Protein AF-G5ACZ1-F1 (afdb_monomer_lite)

Sequence (85 aa):
MHKYETYLGAINALQTQWSGAFAMPVGACIESKTKRMIARYEFNQLPGAIPEEQWVAYFLQAKAPSHVAYTSVDEAMKALRMRTR

Radius of gyration: 20.29 Å; chains: 1; bounding box: 43×19×68 Å

Secondary structure (DSSP, 8-state):
-HHHHHHHHHHHHT--SS--PPPPPHHHHS-HHHHHHHHHHTS-S-TTTS-HHHHHHHHHHTTS-----HHHHHHHHHH------

Organism: Phytophthora sojae (strain P6497) (NCBI:txid1094619)

Structure (mmCIF, N/CA/C/O backbone):
data_AF-G5ACZ1-F1
#
_entry.id   AF-G5ACZ1-F1
#
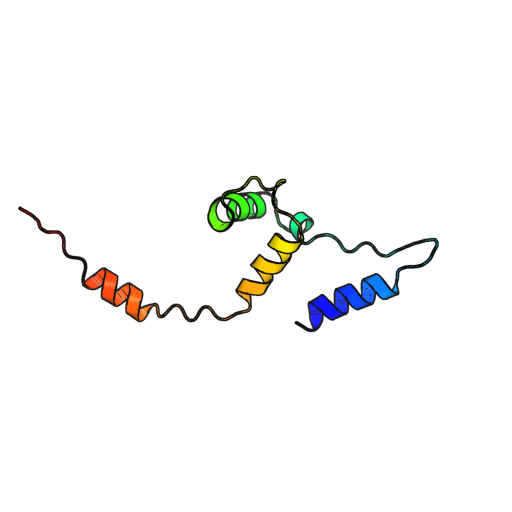loop_
_atom_site.group_PDB
_atom_site.id
_atom_site.type_symbol
_atom_site.label_atom_id
_atom_site.label_alt_id
_atom_site.label_comp_id
_atom_site.label_asym_id
_atom_site.label_entity_id
_atom_site.label_seq_id
_atom_site.pdbx_PDB_ins_code
_atom_site.Cartn_x
_atom_site.Cartn_y
_atom_site.Cartn_z
_atom_site.occupancy
_atom_site.B_iso_or_equiv
_atom_site.auth_seq_id
_atom_site.auth_comp_id
_atom_site.auth_asym_id
_atom_site.auth_atom_id
_atom_site.pdbx_PDB_model_num
ATOM 1 N N . MET A 1 1 ? 8.843 -5.340 9.599 1.00 58.19 1 MET A N 1
ATOM 2 C CA . MET A 1 1 ? 7.530 -5.928 9.933 1.00 58.19 1 MET A CA 1
ATOM 3 C C . MET A 1 1 ? 6.984 -5.336 11.223 1.00 58.19 1 MET A C 1
ATOM 5 O O . MET A 1 1 ? 5.971 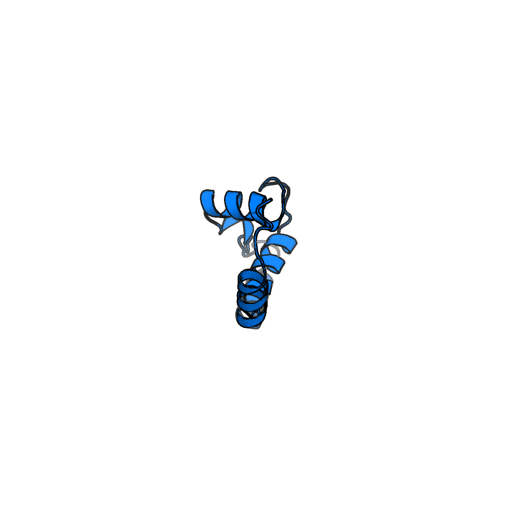-4.654 11.155 1.00 58.19 1 MET A O 1
ATOM 9 N N . HIS A 1 2 ? 7.766 -5.378 12.309 1.00 66.75 2 HIS A N 1
ATOM 10 C CA . HIS A 1 2 ? 7.372 -4.935 13.652 1.00 66.75 2 HIS A CA 1
ATOM 11 C C . HIS A 1 2 ? 6.541 -3.640 13.734 1.00 66.75 2 HIS A C 1
ATOM 13 O O . HIS A 1 2 ? 5.438 -3.679 14.235 1.00 66.75 2 HIS A O 1
ATOM 19 N N . LYS A 1 3 ? 6.975 -2.502 13.169 1.00 73.44 3 LYS A N 1
ATOM 20 C CA . LYS A 1 3 ? 6.257 -1.221 13.369 1.00 73.44 3 LYS A CA 1
ATOM 21 C C . LYS A 1 3 ? 4.806 -1.182 12.848 1.00 73.44 3 LYS A C 1
ATOM 23 O O . LYS A 1 3 ? 3.974 -0.557 13.492 1.00 73.44 3 LYS A O 1
ATOM 28 N N . TYR A 1 4 ? 4.502 -1.810 11.706 1.00 73.50 4 TYR A N 1
ATOM 29 C CA . TYR A 1 4 ? 3.132 -1.814 11.155 1.00 73.50 4 TYR A CA 1
ATOM 30 C C . TYR A 1 4 ? 2.235 -2.799 11.913 1.00 73.50 4 TYR A C 1
ATOM 32 O O . TYR A 1 4 ? 1.109 -2.471 12.264 1.00 73.50 4 TYR A O 1
ATOM 40 N N . GLU A 1 5 ? 2.775 -3.968 12.253 1.00 76.94 5 GLU A N 1
ATOM 41 C CA . GLU A 1 5 ? 2.085 -4.969 13.073 1.00 76.94 5 GLU A CA 1
ATOM 42 C C . GLU A 1 5 ? 1.848 -4.463 14.503 1.00 76.94 5 GLU A C 1
ATOM 44 O O . GLU A 1 5 ? 0.767 -4.647 15.048 1.00 76.94 5 GLU A O 1
ATOM 49 N N . THR A 1 6 ? 2.813 -3.754 15.093 1.00 80.31 6 THR A N 1
ATOM 50 C CA . THR A 1 6 ? 2.677 -3.087 16.395 1.00 80.31 6 THR A CA 1
ATOM 51 C C . THR A 1 6 ? 1.641 -1.967 16.340 1.00 80.31 6 THR A C 1
ATOM 53 O O . THR A 1 6 ? 0.867 -1.825 17.280 1.00 80.31 6 THR A O 1
ATOM 56 N N . TYR A 1 7 ? 1.586 -1.194 15.248 1.00 78.56 7 TYR A N 1
ATOM 57 C CA . TYR A 1 7 ? 0.549 -0.178 15.048 1.00 78.56 7 TYR A CA 1
ATOM 58 C C . TYR A 1 7 ? -0.848 -0.808 14.993 1.00 78.56 7 TYR A C 1
ATOM 60 O O . TYR A 1 7 ? -1.734 -0.380 15.730 1.00 78.56 7 TYR A O 1
ATOM 68 N N . LEU A 1 8 ? -1.030 -1.863 14.193 1.00 79.75 8 LEU A N 1
ATOM 69 C CA . LEU A 1 8 ? -2.296 -2.598 14.134 1.00 79.75 8 LEU A CA 1
ATOM 70 C C . LEU A 1 8 ? -2.651 -3.235 15.483 1.00 79.75 8 LEU A C 1
ATOM 72 O O . LEU A 1 8 ? -3.796 -3.152 15.915 1.00 79.75 8 LEU A O 1
ATOM 76 N N . GLY A 1 9 ? -1.671 -3.814 16.179 1.00 79.69 9 GLY A N 1
ATOM 77 C CA . GLY A 1 9 ? -1.852 -4.369 17.518 1.00 79.69 9 GLY A CA 1
ATOM 78 C C . GLY A 1 9 ? -2.296 -3.317 18.536 1.00 79.69 9 GLY A C 1
ATOM 79 O O . GLY A 1 9 ? -3.216 -3.567 19.309 1.00 79.69 9 GLY A O 1
ATOM 80 N N . ALA A 1 10 ? -1.706 -2.120 18.498 1.00 81.00 10 ALA A N 1
ATOM 81 C CA . ALA A 1 10 ? -2.091 -1.009 19.363 1.00 81.00 10 ALA A CA 1
ATOM 82 C C . ALA A 1 10 ? -3.501 -0.484 19.047 1.00 81.00 10 ALA A C 1
ATOM 84 O O . ALA A 1 10 ? -4.278 -0.248 19.967 1.00 81.00 10 ALA A O 1
ATOM 85 N N . ILE A 1 11 ? -3.858 -0.346 17.765 1.00 81.19 11 ILE A N 1
ATOM 86 C CA . ILE A 1 11 ? -5.212 0.052 17.342 1.00 81.19 11 ILE A CA 1
ATOM 87 C C . ILE A 1 11 ? -6.244 -0.977 17.822 1.00 81.19 11 ILE A C 1
ATOM 89 O O . ILE A 1 11 ? -7.262 -0.606 18.403 1.00 81.19 11 ILE A O 1
ATOM 93 N N . ASN A 1 12 ? -5.968 -2.266 17.619 1.00 80.88 12 ASN A N 1
ATOM 94 C CA . ASN A 1 12 ? -6.864 -3.345 18.031 1.00 80.88 12 ASN A CA 1
ATOM 95 C C . ASN A 1 12 ? -7.020 -3.409 19.557 1.00 80.88 12 ASN A C 1
ATOM 97 O O . ASN A 1 12 ? -8.115 -3.666 20.044 1.00 80.88 12 ASN A O 1
ATOM 101 N N . ALA A 1 13 ? -5.964 -3.112 20.319 1.00 81.19 13 ALA A N 1
ATOM 102 C CA . ALA A 1 13 ? -6.028 -3.029 21.779 1.00 81.19 13 ALA A CA 1
ATOM 103 C C . ALA A 1 13 ? -6.890 -1.857 22.291 1.00 81.19 13 ALA A C 1
ATOM 105 O O . ALA A 1 13 ? -7.373 -1.901 23.420 1.00 81.19 13 ALA A O 1
ATOM 106 N N . LEU A 1 14 ? -7.102 -0.821 21.472 1.00 80.44 14 LEU A N 1
ATOM 107 C CA . LEU A 1 14 ? -7.980 0.315 21.773 1.00 80.44 14 LEU A CA 1
ATOM 108 C C . LEU A 1 14 ? -9.447 0.059 21.383 1.00 80.44 14 LEU A C 1
ATOM 110 O O . LEU A 1 14 ? -10.283 0.950 21.544 1.00 80.44 14 LEU A O 1
ATOM 114 N N . GLN A 1 15 ? -9.782 -1.123 20.858 1.00 80.06 15 GLN A N 1
ATOM 115 C CA . GLN A 1 15 ? -11.170 -1.493 20.596 1.00 80.06 15 GLN A CA 1
ATOM 116 C C . GLN A 1 15 ? -11.890 -1.813 21.907 1.00 80.06 15 GLN A C 1
ATOM 118 O O . GLN A 1 15 ? -11.526 -2.728 22.642 1.00 80.06 15 GLN A O 1
ATOM 123 N N . THR A 1 16 ? -12.947 -1.061 22.192 1.00 77.38 16 THR A N 1
ATOM 124 C CA . THR A 1 16 ? -13.868 -1.306 23.305 1.00 77.38 16 THR A CA 1
ATOM 125 C C . THR A 1 16 ? -15.272 -1.563 22.764 1.00 77.38 16 THR A C 1
ATOM 127 O O . THR A 1 16 ? -15.564 -1.285 21.602 1.00 77.38 16 THR A O 1
ATOM 130 N N . GLN A 1 17 ? -16.177 -2.048 23.616 1.00 74.19 17 GLN A N 1
ATOM 131 C CA . GLN A 1 17 ? -17.579 -2.293 23.249 1.00 74.19 17 GLN A CA 1
ATOM 132 C C . GLN A 1 17 ? -18.348 -1.031 22.808 1.00 74.19 17 GLN A C 1
ATOM 134 O O . GLN A 1 17 ? -19.400 -1.154 22.190 1.00 74.19 17 GLN A O 1
ATOM 139 N N . TRP A 1 18 ? -17.836 0.168 23.109 1.00 70.31 18 TRP A N 1
ATOM 140 C CA . TRP A 1 18 ? -18.539 1.445 22.913 1.00 70.31 18 TRP A CA 1
ATOM 141 C C . TRP A 1 18 ? -17.794 2.426 22.001 1.00 70.31 18 TRP A C 1
ATOM 143 O O . TRP A 1 18 ? -18.359 3.423 21.561 1.00 70.31 18 TRP A O 1
ATOM 153 N N . SER A 1 19 ? -16.513 2.170 21.742 1.00 66.62 19 SER A N 1
ATOM 154 C CA . SER A 1 19 ? -15.623 3.029 20.964 1.00 66.62 19 SER A CA 1
ATOM 155 C C . SER A 1 19 ? -14.426 2.213 20.492 1.00 66.62 19 SER A C 1
ATOM 157 O O . SER A 1 19 ? -13.864 1.437 21.264 1.00 66.62 19 SER A O 1
ATOM 159 N N . GLY A 1 20 ? -14.022 2.386 19.238 1.00 71.62 20 GLY A N 1
ATOM 160 C CA . GLY A 1 20 ? -12.843 1.733 18.686 1.00 71.62 20 GLY A CA 1
ATOM 161 C C . GLY A 1 20 ? -11.969 2.732 17.954 1.00 71.62 20 GLY A C 1
ATOM 162 O O . GLY A 1 20 ? -12.464 3.595 17.229 1.00 71.62 20 GLY A O 1
ATOM 163 N N . ALA A 1 21 ? -10.656 2.602 18.129 1.00 75.44 21 ALA A N 1
ATOM 164 C CA . ALA A 1 21 ? -9.717 3.300 17.271 1.00 75.44 21 ALA A CA 1
ATOM 165 C C . ALA A 1 21 ? -9.855 2.764 15.836 1.00 75.44 21 ALA A C 1
ATOM 167 O O . ALA A 1 21 ? -9.807 1.557 15.598 1.00 75.44 21 ALA A O 1
ATOM 168 N N . PHE A 1 22 ? -10.042 3.669 14.877 1.00 75.88 22 PHE A N 1
ATOM 169 C CA . PHE A 1 22 ? -10.106 3.329 13.460 1.00 75.88 22 PHE A CA 1
ATOM 170 C C . PHE A 1 22 ? -8.706 3.420 12.851 1.00 75.88 22 PHE A C 1
ATOM 172 O O . PHE A 1 22 ? -8.107 4.498 12.815 1.00 75.88 22 PHE A O 1
ATOM 179 N N . ALA A 1 23 ? -8.182 2.296 12.360 1.00 79.88 23 ALA A N 1
ATOM 180 C CA . ALA A 1 23 ? -7.004 2.319 11.502 1.00 79.88 23 ALA A CA 1
ATOM 181 C C . ALA A 1 23 ? -7.412 2.851 10.128 1.00 79.88 23 ALA A C 1
ATOM 183 O O . ALA A 1 23 ? -8.249 2.259 9.447 1.00 79.88 23 ALA A O 1
ATOM 184 N N . MET A 1 24 ? -6.807 3.963 9.713 1.00 85.25 24 MET A N 1
ATOM 185 C CA . MET A 1 24 ? -7.030 4.480 8.371 1.00 85.25 24 MET A CA 1
ATOM 186 C C . MET A 1 24 ? -6.425 3.506 7.349 1.00 85.25 24 MET A C 1
ATOM 188 O O . MET A 1 24 ? -5.243 3.171 7.476 1.00 85.25 24 MET A O 1
ATOM 192 N N . PRO A 1 25 ? -7.198 3.051 6.346 1.00 86.69 25 PRO A N 1
ATOM 193 C CA . PRO A 1 25 ? -6.678 2.157 5.323 1.00 86.69 25 PRO A CA 1
ATOM 194 C C . PRO A 1 25 ? -5.542 2.840 4.558 1.00 86.69 25 PRO A C 1
ATOM 196 O O . PRO A 1 25 ? -5.617 4.030 4.237 1.00 86.69 25 PRO A O 1
ATOM 199 N N . VAL A 1 26 ? -4.502 2.082 4.225 1.00 88.94 26 VAL A N 1
ATOM 200 C CA . VAL A 1 26 ? -3.374 2.499 3.388 1.00 88.94 26 VAL A CA 1
ATOM 201 C C . VAL A 1 26 ? -3.895 3.119 2.102 1.00 88.94 26 VAL A C 1
ATOM 203 O O . VAL A 1 26 ? -3.433 4.193 1.721 1.00 88.94 26 VAL A O 1
ATOM 206 N N . GLY A 1 27 ? -4.925 2.530 1.487 1.00 88.00 27 GLY A N 1
ATOM 207 C CA . GLY A 1 27 ? -5.562 3.081 0.296 1.00 88.00 27 GLY A CA 1
ATOM 208 C C . GLY A 1 27 ? -6.093 4.517 0.453 1.00 88.00 27 GLY A C 1
ATOM 209 O O . GLY A 1 27 ? -6.187 5.229 -0.551 1.00 88.00 27 GLY A O 1
ATOM 210 N N . ALA A 1 28 ? -6.456 4.953 1.662 1.00 88.75 28 ALA A N 1
ATOM 211 C CA . ALA A 1 28 ? -6.906 6.321 1.951 1.00 88.75 28 ALA A CA 1
ATOM 212 C C . ALA A 1 28 ? -5.749 7.278 2.283 1.00 88.75 28 ALA A C 1
ATOM 214 O O . ALA A 1 28 ? -5.879 8.483 2.084 1.00 88.75 28 ALA A O 1
ATOM 215 N N . CYS A 1 29 ? -4.607 6.748 2.721 1.00 90.19 29 CYS A N 1
ATOM 216 C CA . CYS A 1 29 ? -3.401 7.521 3.023 1.00 90.19 29 CYS A CA 1
ATOM 217 C C . CYS A 1 29 ? -2.579 7.895 1.774 1.00 90.19 29 CYS A C 1
ATOM 219 O O . CYS A 1 29 ? -1.620 8.658 1.874 1.00 90.19 29 CYS A O 1
ATOM 221 N N . ILE A 1 30 ? -2.911 7.350 0.598 1.00 90.81 30 ILE A N 1
ATOM 222 C CA . ILE A 1 30 ? -2.187 7.611 -0.652 1.00 90.81 30 ILE A CA 1
ATOM 223 C C . ILE A 1 30 ? -2.782 8.836 -1.350 1.00 90.81 30 ILE A C 1
ATOM 225 O O . ILE A 1 30 ? -3.984 8.899 -1.612 1.00 90.81 30 ILE A O 1
ATOM 229 N N . GLU A 1 31 ? -1.924 9.776 -1.745 1.00 94.56 31 GLU A N 1
ATOM 230 C CA . GLU A 1 31 ? -2.325 10.923 -2.559 1.00 94.56 31 GLU A CA 1
ATOM 231 C C . GLU A 1 31 ? -3.055 10.477 -3.842 1.00 94.56 31 GLU A C 1
ATOM 233 O O . GLU A 1 31 ? -2.622 9.562 -4.545 1.00 94.56 31 GLU A O 1
ATOM 238 N N . SER A 1 32 ? -4.146 11.161 -4.197 1.00 92.25 32 SER A N 1
ATOM 239 C CA . SER A 1 32 ? -5.031 10.771 -5.308 1.00 92.25 32 SER A CA 1
ATOM 240 C C . SER A 1 32 ? -4.313 10.572 -6.649 1.00 92.25 32 SER A C 1
ATOM 242 O O . SER A 1 32 ? -4.654 9.662 -7.410 1.00 92.25 32 SER A O 1
ATOM 244 N N . LYS A 1 33 ? -3.319 11.412 -6.972 1.00 94.62 33 LYS A N 1
ATOM 245 C CA . LYS A 1 33 ? -2.536 11.280 -8.211 1.00 94.62 33 LYS A CA 1
ATOM 246 C C . LYS A 1 33 ? -1.690 10.006 -8.192 1.00 94.62 33 LYS A C 1
ATOM 248 O O . LYS A 1 33 ? -1.766 9.216 -9.132 1.00 94.62 33 LYS A O 1
ATOM 253 N N . THR A 1 34 ? -0.959 9.790 -7.105 1.00 94.19 34 THR A N 1
ATOM 254 C CA . THR A 1 34 ? -0.106 8.617 -6.884 1.00 94.19 34 THR A CA 1
ATOM 255 C C . THR A 1 34 ? -0.923 7.329 -6.873 1.00 94.19 34 THR A C 1
ATOM 257 O O . THR A 1 34 ? -0.573 6.375 -7.564 1.00 94.19 34 THR A O 1
ATOM 260 N N . LYS A 1 35 ? -2.079 7.327 -6.200 1.00 94.50 35 LYS A N 1
ATOM 261 C CA . LYS A 1 35 ? -3.000 6.184 -6.165 1.00 94.50 35 LYS A CA 1
ATOM 262 C C . LYS A 1 35 ? -3.459 5.780 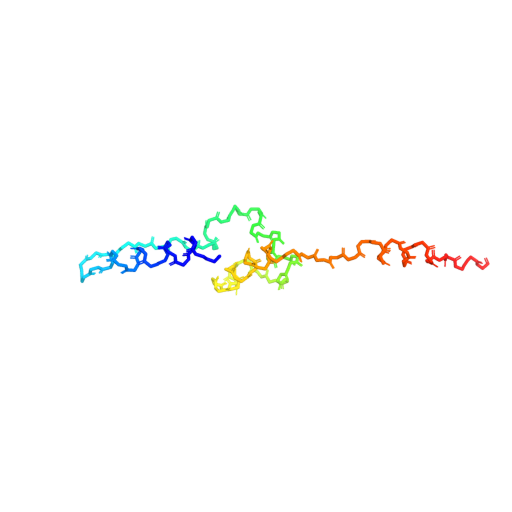-7.567 1.00 94.50 35 LYS A C 1
ATOM 264 O O . LYS A 1 35 ? -3.450 4.599 -7.897 1.00 94.50 35 LYS A O 1
ATOM 269 N N . ARG A 1 36 ? -3.814 6.755 -8.417 1.00 94.81 36 ARG A N 1
ATOM 270 C CA . ARG A 1 36 ? -4.187 6.506 -9.823 1.00 94.81 36 ARG A CA 1
ATOM 271 C C . ARG A 1 36 ? -3.035 5.955 -10.654 1.00 94.81 36 ARG A C 1
ATOM 273 O O . ARG A 1 36 ? -3.269 5.087 -11.488 1.00 94.81 36 ARG A O 1
ATOM 280 N N . MET A 1 37 ? -1.819 6.455 -10.443 1.00 95.88 37 MET A N 1
ATOM 281 C CA . MET A 1 37 ? -0.644 5.947 -11.149 1.00 95.88 37 MET A CA 1
ATOM 282 C C . MET A 1 37 ? -0.366 4.491 -10.788 1.00 95.88 37 MET A C 1
ATOM 284 O O . MET A 1 37 ? -0.291 3.664 -11.690 1.00 95.88 37 MET A O 1
ATOM 288 N N . ILE A 1 38 ? -0.289 4.167 -9.497 1.00 94.50 38 ILE A N 1
ATOM 289 C CA . ILE A 1 38 ? -0.024 2.796 -9.042 1.00 94.50 38 ILE A CA 1
ATOM 290 C C . ILE A 1 38 ? -1.131 1.852 -9.533 1.00 94.50 38 ILE A C 1
ATOM 292 O O . ILE A 1 38 ? -0.842 0.813 -10.117 1.00 94.50 38 ILE A O 1
ATOM 296 N N . ALA A 1 39 ? -2.402 2.246 -9.392 1.00 94.81 39 ALA A N 1
ATOM 297 C CA . ALA A 1 39 ? -3.531 1.448 -9.869 1.00 94.81 39 ALA A CA 1
ATOM 298 C C . ALA A 1 39 ? -3.428 1.106 -11.365 1.00 94.81 39 ALA A C 1
ATOM 300 O O . ALA A 1 39 ? -3.696 -0.024 -11.770 1.00 94.81 39 ALA A O 1
ATOM 301 N N . ARG A 1 40 ? -2.987 2.069 -12.182 1.00 95.19 40 ARG A N 1
ATOM 302 C CA . ARG A 1 40 ? -2.837 1.889 -13.626 1.00 95.19 40 ARG A CA 1
ATOM 303 C C . ARG A 1 40 ? -1.618 1.049 -14.001 1.00 95.19 40 ARG A C 1
ATOM 305 O O . ARG A 1 40 ? -1.747 0.179 -14.852 1.00 95.19 40 ARG A O 1
ATOM 312 N N . TYR A 1 41 ? -0.453 1.355 -13.438 1.00 93.69 41 TYR A N 1
ATOM 313 C CA . TYR A 1 41 ? 0.816 0.785 -13.898 1.00 93.69 41 TYR A CA 1
ATOM 314 C C . TYR A 1 41 ? 1.164 -0.542 -13.226 1.00 93.69 41 TYR A C 1
ATOM 316 O O . TYR A 1 41 ? 1.741 -1.400 -13.882 1.00 93.69 41 TYR A O 1
ATOM 324 N N . GLU A 1 42 ? 0.775 -0.730 -11.966 1.00 93.12 42 GLU A N 1
ATOM 325 C CA . GLU A 1 42 ? 1.149 -1.916 -11.182 1.00 93.12 42 GLU A CA 1
ATOM 326 C C . GLU A 1 42 ? 0.019 -2.945 -11.145 1.00 93.12 42 GLU A C 1
ATOM 328 O O . GLU A 1 42 ? 0.244 -4.140 -11.308 1.00 93.12 42 GLU A O 1
ATOM 333 N N . PHE A 1 43 ? -1.223 -2.480 -10.978 1.00 91.94 43 PHE A N 1
ATOM 334 C CA . PHE A 1 43 ? -2.383 -3.365 -10.829 1.00 91.94 43 PHE A CA 1
ATOM 335 C C . PHE A 1 43 ? -3.221 -3.513 -12.102 1.00 91.94 43 PHE A C 1
ATOM 337 O O . PHE A 1 43 ? -4.045 -4.420 -12.180 1.00 91.94 43 PHE A O 1
ATOM 344 N N . ASN A 1 44 ? -3.038 -2.631 -13.092 1.00 93.62 44 ASN A N 1
ATOM 345 C CA . ASN A 1 44 ? -3.879 -2.531 -14.291 1.00 93.62 44 ASN A CA 1
ATOM 346 C C . ASN A 1 44 ? -5.392 -2.518 -13.966 1.00 93.62 44 ASN A C 1
ATOM 348 O O . ASN A 1 44 ? -6.208 -3.153 -14.637 1.00 93.62 44 ASN A O 1
ATOM 352 N N . GLN A 1 45 ? -5.767 -1.814 -12.896 1.00 93.50 45 GLN A N 1
ATOM 353 C CA . GLN A 1 45 ? -7.123 -1.769 -12.350 1.00 93.50 45 GLN A CA 1
ATOM 354 C C . GLN A 1 45 ? -7.540 -0.337 -11.998 1.00 93.50 45 GLN A C 1
ATOM 356 O O . GLN A 1 45 ? -6.732 0.589 -11.916 1.00 93.50 45 GLN A O 1
ATOM 361 N N . LEU A 1 46 ? -8.841 -0.140 -11.776 1.00 92.81 46 LEU A N 1
ATOM 362 C CA . LEU A 1 46 ? -9.369 1.119 -11.253 1.00 92.81 46 LEU A CA 1
ATOM 363 C C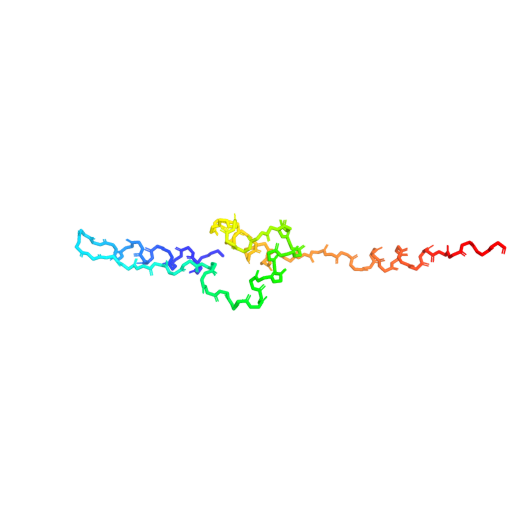 . LEU A 1 46 ? -8.991 1.277 -9.766 1.00 92.81 46 LEU A C 1
ATOM 365 O O . LEU A 1 46 ? -9.088 0.306 -9.018 1.00 92.81 46 LEU A O 1
ATOM 369 N N . PRO A 1 47 ? -8.668 2.493 -9.280 1.00 89.19 47 PRO A N 1
ATOM 370 C CA . PRO A 1 47 ? -8.261 2.712 -7.886 1.00 89.19 47 PRO A CA 1
ATOM 371 C C . PRO A 1 47 ? -9.263 2.249 -6.822 1.00 89.19 47 PRO A C 1
ATOM 373 O O . PRO A 1 47 ? -8.863 1.992 -5.691 1.00 89.19 47 PRO A O 1
ATOM 376 N N . GLY A 1 48 ? -10.556 2.218 -7.161 1.00 90.31 48 GLY A N 1
ATOM 377 C CA . GLY A 1 48 ? -11.628 1.761 -6.272 1.00 90.31 48 GLY A CA 1
ATOM 378 C C . GLY A 1 48 ? -11.874 0.251 -6.308 1.00 90.31 48 GLY A C 1
ATOM 379 O O . GLY A 1 48 ? -12.602 -0.247 -5.462 1.00 90.31 48 GLY A O 1
ATOM 380 N N . ALA A 1 49 ? -11.285 -0.465 -7.269 1.00 93.06 49 ALA A N 1
ATOM 381 C CA . ALA A 1 49 ? -11.400 -1.918 -7.388 1.00 93.06 49 ALA A CA 1
ATOM 382 C C . ALA A 1 49 ? -10.286 -2.668 -6.636 1.00 93.06 49 ALA A C 1
ATOM 384 O O . ALA A 1 49 ? -10.375 -3.880 -6.476 1.00 93.06 49 ALA A O 1
ATOM 385 N N . ILE A 1 50 ? -9.250 -1.954 -6.179 1.00 93.44 50 ILE A N 1
ATOM 386 C CA . ILE A 1 50 ? -8.090 -2.535 -5.498 1.00 93.44 50 ILE A CA 1
ATOM 387 C C . ILE A 1 50 ? -8.409 -2.665 -4.001 1.00 93.44 50 ILE A C 1
ATOM 389 O O . ILE A 1 50 ? -8.597 -1.631 -3.344 1.00 93.44 50 ILE A O 1
ATOM 393 N N . PRO A 1 51 ? -8.471 -3.894 -3.456 1.00 93.44 51 PRO A N 1
ATOM 394 C CA . PRO A 1 51 ? -8.737 -4.133 -2.046 1.00 93.44 51 PRO A CA 1
ATOM 395 C C . PRO A 1 51 ? -7.567 -3.672 -1.162 1.00 93.44 51 PRO A C 1
ATOM 397 O O . PRO A 1 51 ? -6.426 -3.534 -1.611 1.00 93.44 51 PRO A O 1
ATOM 400 N N . GLU A 1 52 ? -7.849 -3.424 0.115 1.00 91.25 52 GLU A N 1
ATOM 401 C CA . GLU A 1 52 ? -6.867 -2.901 1.073 1.00 91.25 52 GLU A CA 1
ATOM 402 C C . GLU A 1 52 ? -5.666 -3.842 1.248 1.00 91.25 52 GLU A C 1
ATOM 404 O O . GLU A 1 52 ? -4.524 -3.386 1.318 1.00 91.25 52 GLU A O 1
ATOM 409 N N . GLU A 1 53 ? -5.889 -5.155 1.211 1.00 91.12 53 GLU A N 1
ATOM 410 C CA . GLU A 1 53 ? -4.829 -6.158 1.331 1.00 91.12 53 GLU A CA 1
ATOM 411 C C . GLU A 1 53 ? -3.808 -6.054 0.189 1.00 91.12 53 GLU A C 1
ATOM 413 O O . GLU A 1 53 ? -2.612 -6.255 0.408 1.00 91.12 53 GLU A O 1
ATOM 418 N N . GLN A 1 54 ? -4.252 -5.688 -1.019 1.00 92.19 54 GLN A N 1
ATOM 419 C CA . GLN A 1 54 ? -3.355 -5.471 -2.157 1.00 92.19 54 GLN A CA 1
ATOM 420 C C . GLN A 1 54 ? -2.522 -4.201 -1.991 1.00 92.19 54 GLN A C 1
ATOM 422 O O . GLN A 1 54 ? -1.328 -4.216 -2.301 1.00 92.19 54 GLN A O 1
ATOM 427 N N . TRP A 1 55 ? -3.104 -3.124 -1.454 1.00 92.19 55 TRP A N 1
ATOM 428 C CA . TRP A 1 55 ? -2.345 -1.914 -1.129 1.00 92.19 55 TRP A CA 1
ATOM 429 C C . TRP A 1 55 ? -1.261 -2.204 -0.091 1.00 92.19 55 TRP A C 1
ATOM 431 O O . TRP A 1 55 ? -0.102 -1.830 -0.287 1.00 92.19 55 TRP A O 1
ATOM 441 N N . VAL A 1 56 ? -1.612 -2.920 0.980 1.00 90.06 56 VAL A N 1
ATOM 442 C CA . VAL A 1 56 ? -0.661 -3.326 2.023 1.00 90.06 56 VAL A CA 1
ATOM 443 C C . VAL A 1 56 ? 0.448 -4.204 1.434 1.00 90.06 56 VAL A C 1
ATOM 445 O O . VAL A 1 56 ? 1.627 -3.918 1.651 1.00 90.06 56 VAL A O 1
ATOM 448 N N . ALA A 1 57 ? 0.101 -5.225 0.645 1.00 90.81 57 ALA A N 1
ATOM 449 C CA . ALA A 1 57 ? 1.072 -6.130 0.031 1.00 90.81 57 ALA A CA 1
ATOM 450 C C . ALA A 1 57 ? 2.058 -5.399 -0.897 1.00 90.81 57 ALA A C 1
ATOM 452 O O . ALA A 1 57 ? 3.265 -5.621 -0.799 1.00 90.81 57 ALA A O 1
ATOM 453 N N . TYR A 1 58 ? 1.571 -4.482 -1.736 1.00 90.12 58 TYR A N 1
ATOM 454 C CA . TYR A 1 58 ? 2.404 -3.708 -2.660 1.00 90.12 58 TYR A CA 1
ATOM 455 C C . TYR A 1 58 ? 3.450 -2.851 -1.935 1.00 90.12 58 TYR A C 1
ATOM 457 O O . TYR A 1 58 ? 4.644 -2.921 -2.234 1.00 90.12 58 TYR A O 1
ATOM 465 N N . PHE A 1 59 ? 3.044 -2.094 -0.911 1.00 86.94 59 PHE A N 1
ATOM 466 C CA . PHE A 1 59 ? 3.996 -1.287 -0.138 1.00 86.94 59 PHE A CA 1
ATOM 467 C C . PHE A 1 59 ? 4.923 -2.130 0.747 1.00 86.94 59 PHE A C 1
ATOM 469 O O . PHE A 1 59 ? 6.025 -1.688 1.086 1.00 86.94 59 PHE A O 1
ATOM 476 N N . LEU A 1 60 ? 4.515 -3.345 1.122 1.00 85.75 60 LEU A N 1
ATOM 477 C CA . LEU A 1 60 ? 5.398 -4.295 1.796 1.00 85.75 60 LEU A CA 1
ATOM 478 C C . LEU A 1 60 ? 6.441 -4.886 0.844 1.00 85.75 60 LEU A C 1
ATOM 480 O O . LEU A 1 60 ? 7.590 -5.044 1.257 1.00 85.75 60 LEU A O 1
ATOM 484 N N . GLN A 1 61 ? 6.088 -5.145 -0.417 1.00 83.38 61 GLN A N 1
ATOM 485 C CA . GLN A 1 61 ? 7.021 -5.647 -1.428 1.00 83.38 61 GLN A CA 1
ATOM 486 C C . GLN A 1 61 ? 8.189 -4.680 -1.661 1.00 83.38 61 GLN A C 1
ATOM 488 O O . GLN A 1 61 ? 9.325 -5.123 -1.793 1.00 83.38 61 GLN A O 1
ATOM 493 N N . ALA A 1 62 ? 7.947 -3.367 -1.595 1.00 75.94 62 ALA A N 1
ATOM 494 C CA . ALA A 1 62 ? 8.993 -2.346 -1.704 1.00 75.94 62 ALA A CA 1
ATOM 495 C C . ALA A 1 62 ? 10.062 -2.406 -0.588 1.00 75.94 62 ALA A C 1
ATOM 497 O O . ALA A 1 62 ? 11.113 -1.778 -0.706 1.00 75.94 62 ALA A O 1
ATOM 498 N N . LYS A 1 63 ? 9.819 -3.142 0.508 1.00 71.69 63 LYS A N 1
ATOM 499 C CA . LYS A 1 63 ? 10.820 -3.371 1.568 1.00 71.69 63 LYS A CA 1
ATOM 500 C C . LYS A 1 63 ? 11.770 -4.522 1.260 1.00 71.69 63 LYS A C 1
ATOM 502 O O . LYS A 1 63 ? 12.818 -4.605 1.899 1.00 71.69 63 LYS A O 1
ATOM 507 N N . ALA A 1 64 ? 11.412 -5.415 0.338 1.00 72.88 64 ALA A N 1
ATOM 508 C CA . ALA A 1 64 ? 12.349 -6.403 -0.159 1.00 72.88 64 ALA A CA 1
ATOM 509 C C . ALA A 1 64 ? 13.308 -5.681 -1.116 1.00 72.88 64 ALA A C 1
ATOM 511 O O . ALA A 1 64 ? 12.836 -5.053 -2.066 1.00 72.88 64 ALA A O 1
ATOM 512 N N . PRO A 1 65 ? 14.634 -5.725 -0.889 1.00 63.91 65 PRO A N 1
ATOM 513 C CA . PRO A 1 65 ? 15.566 -5.195 -1.865 1.00 63.91 65 PRO A CA 1
ATOM 514 C C . PRO A 1 65 ? 15.344 -5.973 -3.157 1.00 63.91 65 PRO A C 1
ATOM 516 O O . PRO A 1 65 ? 15.609 -7.174 -3.234 1.00 63.91 65 PRO A O 1
ATOM 519 N N . SER A 1 66 ? 14.820 -5.294 -4.173 1.00 61.75 66 SER A N 1
ATOM 520 C CA . SER A 1 66 ? 14.806 -5.839 -5.514 1.00 61.75 66 SER A CA 1
ATOM 521 C C . SER A 1 66 ? 16.268 -5.911 -5.938 1.00 61.75 66 SER A C 1
ATOM 523 O O . SER A 1 66 ? 16.851 -4.901 -6.338 1.00 61.75 66 SER A O 1
ATOM 525 N N . HIS A 1 67 ? 16.891 -7.083 -5.816 1.00 62.72 67 HIS A N 1
ATOM 526 C CA . HIS A 1 67 ? 18.151 -7.351 -6.496 1.00 62.72 67 HIS A CA 1
ATOM 527 C C . HIS A 1 67 ? 17.845 -7.478 -7.993 1.00 62.72 67 HIS A C 1
ATOM 529 O O . HIS A 1 67 ? 17.901 -8.553 -8.588 1.00 62.72 67 HIS A O 1
ATOM 535 N N . VAL A 1 68 ? 17.445 -6.363 -8.604 1.00 62.97 68 VAL A N 1
ATOM 536 C CA . VAL A 1 68 ? 17.490 -6.218 -10.049 1.00 62.97 68 VAL A CA 1
ATOM 537 C C . VAL A 1 68 ? 18.975 -6.164 -10.346 1.00 62.97 68 VAL A C 1
ATOM 539 O O . VAL A 1 68 ? 19.652 -5.204 -9.980 1.00 62.97 68 VAL A O 1
ATOM 542 N N . ALA A 1 69 ? 19.507 -7.235 -10.930 1.00 65.56 69 ALA A N 1
ATOM 543 C CA . ALA A 1 69 ? 20.848 -7.221 -11.484 1.00 65.56 69 ALA A CA 1
ATOM 544 C C . ALA A 1 69 ? 20.826 -6.251 -12.673 1.00 65.56 69 ALA A C 1
ATOM 546 O O . ALA A 1 69 ? 20.685 -6.658 -13.817 1.00 65.56 69 ALA A O 1
ATOM 547 N N . TYR A 1 70 ? 20.891 -4.945 -12.405 1.00 69.00 70 TYR A N 1
ATOM 548 C CA . TYR A 1 70 ? 20.879 -3.910 -13.441 1.00 69.00 70 TYR A CA 1
ATOM 549 C C . TYR A 1 70 ? 21.989 -4.146 -14.470 1.00 69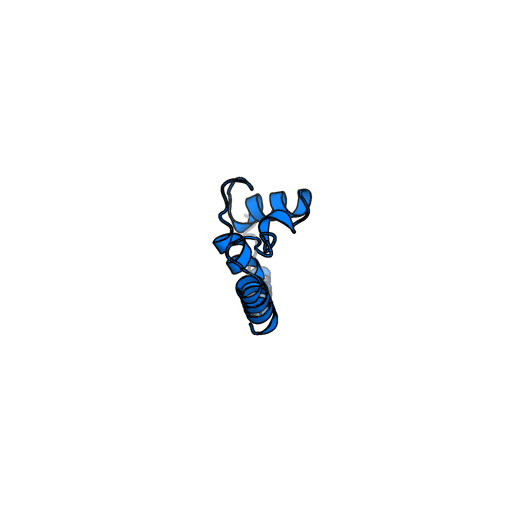.00 70 TYR A C 1
ATOM 551 O O . TYR A 1 70 ? 21.830 -3.793 -15.632 1.00 69.00 70 TYR A O 1
ATOM 559 N N . THR A 1 71 ? 23.063 -4.822 -14.058 1.00 75.06 71 THR A N 1
ATOM 560 C CA . THR A 1 71 ? 24.127 -5.325 -14.925 1.00 75.06 71 THR A CA 1
ATOM 561 C C . THR A 1 71 ? 23.615 -6.273 -16.010 1.00 75.06 71 THR A C 1
ATOM 563 O O . THR A 1 71 ? 23.989 -6.101 -17.161 1.00 75.06 71 THR A O 1
ATOM 566 N N . SER A 1 72 ? 22.719 -7.218 -15.703 1.00 78.19 72 SER A N 1
ATOM 567 C CA . SER A 1 72 ? 22.195 -8.158 -16.705 1.00 78.19 72 SER A CA 1
ATOM 568 C C . SER A 1 72 ? 21.232 -7.488 -17.686 1.00 78.19 72 SER A C 1
ATOM 570 O O . SER A 1 72 ? 21.220 -7.822 -18.870 1.00 78.19 72 SER A O 1
ATOM 572 N N . VAL A 1 73 ? 20.454 -6.507 -17.218 1.00 79.25 73 VAL A N 1
ATOM 573 C CA . VAL A 1 73 ? 19.585 -5.691 -18.080 1.00 79.25 73 VAL A CA 1
ATOM 574 C C . VAL A 1 73 ? 20.424 -4.809 -19.008 1.00 79.25 73 VAL A C 1
ATOM 576 O O . VAL A 1 73 ? 20.136 -4.732 -20.200 1.00 79.25 73 VAL A O 1
ATOM 579 N N . ASP A 1 74 ? 21.482 -4.186 -18.489 1.00 80.31 74 ASP A N 1
ATOM 580 C CA . ASP A 1 74 ? 22.413 -3.353 -19.257 1.00 80.31 74 ASP A CA 1
ATOM 581 C C . ASP A 1 74 ? 23.204 -4.174 -20.292 1.00 80.31 74 ASP A C 1
ATOM 583 O O . ASP A 1 74 ? 23.317 -3.774 -21.452 1.00 80.31 74 ASP A O 1
ATOM 587 N N . GLU A 1 75 ? 23.678 -5.367 -19.925 1.00 84.69 75 GLU A N 1
ATOM 588 C CA . GLU A 1 75 ? 24.311 -6.310 -20.856 1.00 84.69 75 GLU A CA 1
ATOM 589 C C . GLU A 1 75 ? 23.353 -6.741 -21.974 1.00 84.69 75 GLU A C 1
ATOM 591 O O . GLU A 1 75 ? 23.720 -6.707 -23.152 1.00 84.69 75 GLU A O 1
ATOM 596 N N . ALA A 1 76 ? 22.106 -7.083 -21.633 1.00 84.38 76 ALA A N 1
ATOM 597 C CA . ALA A 1 76 ? 21.088 -7.447 -22.615 1.00 84.38 76 ALA A CA 1
ATOM 598 C C . ALA A 1 76 ? 20.744 -6.275 -23.550 1.00 84.38 76 ALA A C 1
ATOM 600 O O . ALA A 1 76 ? 20.626 -6.471 -24.761 1.00 84.38 76 ALA A O 1
ATOM 601 N N . MET A 1 77 ? 20.644 -5.050 -23.022 1.00 84.50 77 MET A N 1
ATOM 602 C CA . MET A 1 77 ? 20.426 -3.848 -23.832 1.00 84.50 77 MET A CA 1
ATOM 603 C C . MET A 1 77 ? 21.595 -3.564 -24.779 1.00 84.50 77 MET A C 1
ATOM 605 O O . MET A 1 77 ? 21.367 -3.228 -25.939 1.00 84.50 77 MET A O 1
ATOM 609 N N . LYS A 1 78 ? 22.839 -3.755 -24.329 1.00 84.50 78 LYS A N 1
ATOM 610 C CA . LYS A 1 78 ? 24.042 -3.606 -25.166 1.00 84.50 78 LYS A CA 1
ATOM 611 C C . LYS A 1 78 ? 24.145 -4.671 -26.262 1.00 84.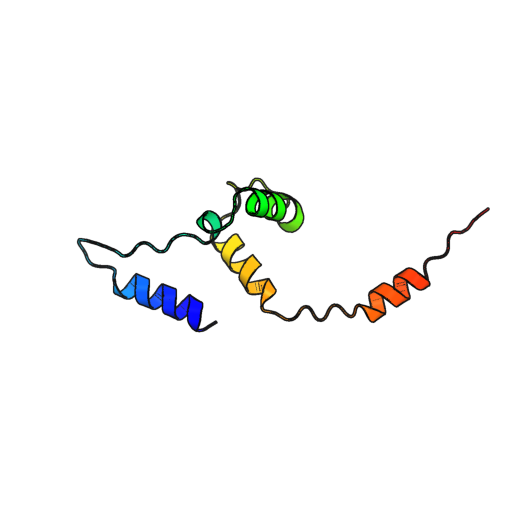50 78 LYS A C 1
ATOM 613 O O . LYS A 1 78 ? 24.716 -4.403 -27.320 1.00 84.50 78 LYS A O 1
ATOM 618 N N . ALA A 1 79 ? 23.604 -5.866 -26.026 1.00 83.06 79 ALA A N 1
ATOM 619 C CA . ALA A 1 79 ? 23.585 -6.956 -27.001 1.00 83.06 79 ALA A CA 1
ATOM 620 C C . ALA A 1 79 ? 22.531 -6.767 -28.110 1.00 83.06 79 ALA A C 1
ATOM 622 O O . ALA A 1 79 ? 22.649 -7.371 -29.182 1.00 83.06 79 ALA A O 1
ATOM 623 N N . LEU A 1 80 ? 21.520 -5.918 -27.894 1.00 84.00 80 LEU A N 1
ATOM 624 C CA . LEU A 1 80 ? 20.533 -5.580 -28.918 1.00 84.00 80 LEU A CA 1
ATOM 625 C C . LEU A 1 80 ? 21.189 -4.739 -30.022 1.00 84.00 80 LEU A C 1
ATOM 627 O O . LEU A 1 80 ? 21.519 -3.570 -29.842 1.00 84.00 80 LEU A O 1
ATOM 631 N N . ARG A 1 81 ? 21.348 -5.328 -31.210 1.00 77.00 81 ARG A N 1
ATOM 632 C CA . ARG A 1 81 ? 21.735 -4.614 -32.435 1.00 77.00 81 ARG A CA 1
ATOM 633 C C . ARG A 1 81 ? 20.579 -4.614 -33.426 1.00 77.00 81 ARG A C 1
ATOM 635 O O . ARG A 1 81 ? 19.977 -5.656 -33.680 1.00 77.00 81 ARG A O 1
ATOM 642 N N . MET A 1 82 ? 20.302 -3.459 -34.031 1.00 75.50 82 MET A N 1
ATOM 643 C CA . MET A 1 82 ? 19.402 -3.390 -35.182 1.00 75.50 82 MET A CA 1
ATOM 644 C C . MET A 1 82 ? 20.036 -4.108 -36.375 1.00 75.50 82 MET A C 1
ATOM 646 O O . MET A 1 82 ? 21.164 -3.806 -36.764 1.00 75.50 82 MET A O 1
ATOM 650 N N . ARG A 1 83 ? 19.298 -5.044 -36.980 1.00 69.94 83 ARG A N 1
ATOM 651 C CA . ARG A 1 83 ? 19.621 -5.554 -38.316 1.00 69.94 83 ARG A CA 1
ATOM 652 C C . ARG A 1 83 ? 19.129 -4.541 -39.339 1.00 69.94 83 ARG A C 1
ATOM 654 O O . ARG A 1 83 ? 17.967 -4.574 -39.734 1.00 69.94 83 ARG A O 1
ATOM 661 N N . THR A 1 84 ? 20.010 -3.637 -39.736 1.00 63.62 84 THR A N 1
ATOM 662 C CA . THR A 1 84 ? 19.765 -2.767 -40.885 1.00 63.62 84 THR A CA 1
ATOM 663 C C . THR A 1 84 ? 19.987 -3.597 -42.151 1.00 63.62 84 THR A C 1
ATOM 665 O O . THR A 1 84 ? 21.029 -4.241 -42.283 1.00 63.62 84 THR A O 1
ATOM 668 N N . ARG A 1 85 ? 18.966 -3.666 -43.010 1.00 57.56 85 ARG A N 1
ATOM 669 C CA . ARG A 1 85 ? 18.995 -4.368 -44.300 1.00 57.56 85 ARG A CA 1
ATOM 670 C C . ARG A 1 85 ? 19.518 -3.446 -45.392 1.00 57.56 85 ARG A C 1
ATOM 672 O O . ARG A 1 85 ? 19.231 -2.234 -45.291 1.00 57.56 85 ARG A O 1
#

Foldseek 3Di:
DPPVVVVVVVQQVQDDPVDGRDDDQLLNVDDPVRLQVCCCPPVVHDSVVDDSVNSVVVVVVVPPPPPPVVVVVVVVVVPDDDPDD

pLDDT: mean 82.2, std 10.17, range [57.56, 95.88]